Protein AF-A0A9P1CCZ6-F1 (afdb_monomer_lite)

Structure (mmCIF, N/CA/C/O backbone):
data_AF-A0A9P1CCZ6-F1
#
_entry.id   AF-A0A9P1CCZ6-F1
#
loop_
_atom_site.group_PDB
_atom_site.id
_atom_site.type_symbol
_atom_site.label_atom_id
_atom_site.label_alt_id
_atom_site.label_comp_id
_atom_site.label_asym_id
_atom_site.label_entity_id
_atom_site.label_seq_id
_atom_site.pdbx_PDB_ins_code
_atom_site.Cartn_x
_atom_site.Cartn_y
_atom_site.Cartn_z
_atom_site.occupancy
_atom_site.B_iso_or_equiv
_atom_site.auth_seq_id
_atom_site.auth_comp_id
_atom_site.auth_asym_id
_atom_site.auth_atom_id
_atom_site.pdbx_PDB_model_num
ATOM 1 N N . MET A 1 1 ? 3.023 20.365 -44.384 1.00 52.50 1 MET A N 1
ATOM 2 C CA . MET A 1 1 ? 3.596 19.537 -43.300 1.00 52.50 1 MET A CA 1
ATOM 3 C C . MET A 1 1 ? 2.950 19.965 -41.996 1.00 52.50 1 MET A C 1
ATOM 5 O O . MET A 1 1 ? 3.097 21.124 -41.637 1.00 52.50 1 MET A O 1
ATOM 9 N N . ALA A 1 2 ? 2.195 19.084 -41.339 1.00 52.25 2 ALA A N 1
ATOM 10 C CA . ALA A 1 2 ? 1.766 19.330 -39.962 1.00 52.25 2 ALA A CA 1
ATOM 11 C C . ALA A 1 2 ? 2.987 19.189 -39.031 1.00 52.25 2 ALA A C 1
ATOM 13 O O . ALA A 1 2 ? 3.847 18.349 -39.315 1.00 52.25 2 ALA A O 1
ATOM 14 N N . PRO A 1 3 ? 3.110 19.999 -37.966 1.00 55.66 3 PRO A N 1
ATOM 15 C CA . PRO A 1 3 ? 4.177 19.816 -36.993 1.00 55.66 3 PRO A CA 1
ATOM 16 C C . PRO A 1 3 ? 4.028 18.442 -36.332 1.00 55.66 3 PRO A C 1
ATOM 18 O O . PRO A 1 3 ? 2.926 18.044 -35.953 1.00 55.66 3 PRO A O 1
ATOM 21 N N . LEU A 1 4 ? 5.140 17.710 -36.223 1.00 47.41 4 LEU A N 1
ATOM 22 C CA . LEU A 1 4 ? 5.199 16.479 -35.438 1.00 47.41 4 LEU A CA 1
ATOM 23 C C . LEU A 1 4 ? 4.768 16.798 -33.997 1.00 47.41 4 LEU A C 1
ATOM 25 O O . LEU A 1 4 ? 5.153 17.857 -33.488 1.00 47.41 4 LEU A O 1
ATOM 29 N N . PRO A 1 5 ? 3.987 15.924 -33.335 1.00 49.91 5 PRO A N 1
ATOM 30 C CA . PRO A 1 5 ? 3.624 16.128 -31.942 1.00 49.91 5 PRO A CA 1
ATOM 31 C C . PRO A 1 5 ? 4.910 16.279 -31.129 1.00 49.91 5 PRO A C 1
ATOM 33 O O . PRO A 1 5 ? 5.767 15.394 -31.130 1.00 49.91 5 PRO A O 1
ATOM 36 N N . GLN A 1 6 ? 5.071 17.435 -30.483 1.00 50.12 6 GLN A N 1
ATOM 37 C CA . GLN A 1 6 ? 6.159 17.631 -29.538 1.00 50.12 6 GLN A CA 1
ATOM 38 C C . GLN A 1 6 ? 5.989 16.585 -28.441 1.00 50.12 6 GLN A C 1
ATOM 40 O O . GLN A 1 6 ? 4.964 16.559 -27.761 1.00 50.12 6 GLN A O 1
ATOM 45 N N . ILE A 1 7 ? 6.984 15.710 -28.291 1.00 54.66 7 ILE A N 1
ATOM 46 C CA . ILE A 1 7 ? 7.080 14.831 -27.131 1.00 54.66 7 ILE A CA 1
ATOM 47 C C . ILE A 1 7 ? 7.229 15.768 -25.936 1.00 54.66 7 ILE A C 1
ATOM 49 O O . ILE A 1 7 ? 8.302 16.326 -25.702 1.00 54.66 7 ILE A O 1
ATOM 53 N N . VAL A 1 8 ? 6.127 16.006 -25.226 1.00 53.91 8 VAL A N 1
ATOM 54 C CA . VAL A 1 8 ? 6.157 16.677 -23.932 1.00 53.91 8 VAL A CA 1
ATOM 55 C C . VAL A 1 8 ? 6.975 15.758 -23.039 1.00 53.91 8 VAL A C 1
ATOM 57 O O . VAL A 1 8 ? 6.508 14.693 -22.646 1.00 53.91 8 VAL A O 1
ATOM 60 N N . GLN A 1 9 ? 8.233 16.120 -22.787 1.00 51.59 9 GLN A N 1
ATOM 61 C CA . GLN A 1 9 ? 9.016 15.453 -21.759 1.00 51.59 9 GLN A CA 1
ATOM 62 C C . GLN A 1 9 ? 8.298 15.714 -20.439 1.00 51.59 9 GLN A C 1
ATOM 64 O O . GLN A 1 9 ? 8.360 16.822 -19.900 1.00 51.59 9 GLN A O 1
ATOM 69 N N . GLU A 1 10 ? 7.563 14.717 -19.950 1.00 59.38 10 GLU A N 1
ATOM 70 C CA . GLU A 1 10 ? 6.964 14.788 -18.627 1.00 59.38 10 GLU A CA 1
ATOM 71 C C . GLU A 1 10 ? 8.095 14.985 -17.624 1.00 59.38 10 GLU A C 1
ATOM 73 O O . GLU A 1 10 ? 8.978 14.137 -17.463 1.00 59.38 10 GLU A O 1
ATOM 78 N N . LYS A 1 11 ? 8.115 16.161 -16.994 1.00 65.44 11 LYS A N 1
ATOM 79 C CA . LYS A 1 11 ? 9.125 16.476 -15.994 1.00 65.44 11 LYS A CA 1
ATOM 80 C C . LYS A 1 11 ? 8.984 15.453 -14.859 1.00 65.44 11 LYS A C 1
ATOM 82 O O . LYS A 1 11 ? 7.902 15.374 -14.275 1.00 65.44 11 LYS A O 1
ATOM 87 N N . PRO A 1 12 ? 10.044 14.699 -14.520 1.00 72.81 12 PRO A N 1
ATOM 88 C CA . PRO A 1 12 ? 9.975 13.718 -13.446 1.00 72.81 12 PRO A CA 1
ATOM 89 C C . PRO A 1 12 ? 9.636 14.426 -12.130 1.00 72.81 12 PRO A C 1
ATOM 91 O O . PRO A 1 12 ? 10.200 15.488 -11.836 1.00 72.81 12 PRO A O 1
ATOM 94 N N . PHE A 1 13 ? 8.726 13.855 -11.341 1.00 78.38 13 PHE A N 1
ATOM 95 C CA . PHE A 1 13 ? 8.325 14.422 -10.049 1.00 78.38 13 PHE A CA 1
ATOM 96 C C . PHE A 1 13 ? 9.175 13.838 -8.902 1.00 78.38 13 PHE A C 1
ATOM 98 O O . PHE A 1 13 ? 9.729 12.742 -9.010 1.00 78.38 13 PHE A O 1
ATOM 105 N N . SER A 1 14 ? 9.299 14.561 -7.786 1.00 81.12 14 SER A N 1
ATOM 106 C CA . SER A 1 14 ? 9.895 14.017 -6.551 1.00 81.12 14 SER A CA 1
ATOM 107 C C . SER A 1 14 ? 8.820 13.322 -5.721 1.00 81.12 14 SER A C 1
ATOM 109 O O . SER A 1 14 ? 7.717 13.851 -5.569 1.00 81.12 14 SER A O 1
ATOM 111 N N . LYS A 1 15 ? 9.149 12.177 -5.106 1.00 81.56 15 LYS A N 1
ATOM 112 C CA . LYS A 1 15 ? 8.247 11.434 -4.204 1.00 81.56 15 LYS A CA 1
ATOM 113 C C . LYS A 1 15 ? 7.620 12.330 -3.131 1.00 81.56 15 LYS A C 1
ATOM 115 O O . LYS A 1 15 ? 6.462 12.128 -2.782 1.00 81.56 15 LYS A O 1
ATOM 120 N N . SER A 1 16 ? 8.345 13.349 -2.667 1.00 83.94 16 SER A N 1
ATOM 121 C CA . SER A 1 16 ? 7.863 14.355 -1.706 1.00 83.94 16 SER A CA 1
ATOM 122 C C . SER A 1 16 ? 6.611 15.123 -2.160 1.00 83.94 16 SER A C 1
ATOM 124 O O . SER A 1 16 ? 5.855 15.632 -1.334 1.00 83.94 16 SER A O 1
ATOM 126 N N . GLN A 1 17 ? 6.361 15.195 -3.470 1.00 88.12 17 GLN A N 1
ATOM 127 C CA . GLN A 1 17 ? 5.176 15.834 -4.041 1.00 88.12 17 GLN A CA 1
ATOM 128 C C . GLN A 1 17 ? 3.933 14.936 -3.959 1.00 88.12 17 GLN A C 1
ATOM 130 O O . GLN A 1 17 ? 2.814 15.441 -4.069 1.00 88.12 17 GLN A O 1
ATOM 135 N N . VAL A 1 18 ? 4.107 13.628 -3.741 1.00 91.69 18 VAL A N 1
ATOM 136 C CA . VAL A 1 18 ? 3.010 12.702 -3.445 1.00 91.69 18 VAL A CA 1
ATOM 137 C C . VAL A 1 18 ? 2.660 12.838 -1.971 1.00 91.69 18 VAL A C 1
ATOM 139 O O . VAL A 1 18 ? 3.415 12.449 -1.080 1.00 91.69 18 VAL A O 1
ATOM 142 N N . ARG A 1 19 ? 1.487 13.404 -1.703 1.00 93.94 19 ARG A N 1
ATOM 143 C CA . ARG A 1 19 ? 0.973 13.569 -0.348 1.00 93.94 19 ARG A CA 1
ATOM 144 C C . ARG A 1 19 ? 0.326 12.274 0.108 1.00 93.94 19 ARG A C 1
ATOM 146 O O . ARG A 1 19 ? -0.655 11.821 -0.483 1.00 93.94 19 ARG A O 1
ATOM 153 N N . VAL A 1 20 ? 0.859 11.737 1.198 1.00 94.81 20 VAL A N 1
ATOM 154 C CA . VAL A 1 20 ? 0.317 10.578 1.899 1.00 94.81 20 VAL A CA 1
ATOM 155 C C . VAL A 1 20 ? -0.497 11.057 3.093 1.00 94.81 20 VAL A C 1
ATOM 157 O O . VAL A 1 20 ? -0.016 11.829 3.920 1.00 94.81 20 VAL A O 1
ATOM 160 N N . GLY A 1 21 ? -1.747 10.619 3.169 1.00 95.50 21 GLY A N 1
ATOM 161 C CA . GLY A 1 21 ? -2.652 10.894 4.275 1.00 95.50 21 GLY A CA 1
ATOM 162 C C . GLY A 1 21 ? -3.109 9.623 4.981 1.00 95.50 21 GLY A C 1
ATOM 163 O O . GLY A 1 21 ? -2.882 8.505 4.515 1.00 95.50 21 GLY A O 1
ATOM 164 N N . LYS A 1 22 ? -3.823 9.819 6.095 1.00 96.31 22 LYS A N 1
ATOM 165 C CA . LYS A 1 22 ? -4.379 8.741 6.923 1.00 96.31 22 LYS A CA 1
ATOM 166 C C . LYS A 1 22 ? -5.243 7.766 6.117 1.00 96.31 22 LYS A C 1
ATOM 168 O O . LYS A 1 22 ? -5.134 6.561 6.296 1.00 96.31 2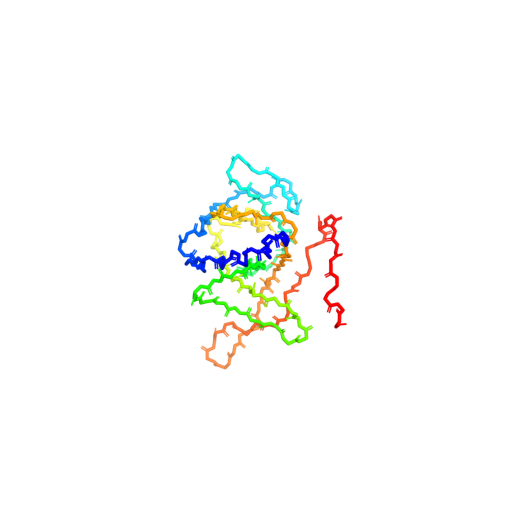2 LYS A O 1
ATOM 173 N N . GLY A 1 23 ? -6.099 8.285 5.239 1.00 97.00 23 GLY A N 1
ATOM 174 C CA . GLY A 1 23 ? -7.143 7.495 4.591 1.00 97.00 23 GLY A CA 1
ATOM 175 C C . GLY A 1 23 ? -8.259 7.072 5.546 1.00 97.00 23 GLY A C 1
ATOM 176 O O . GLY A 1 23 ? -8.358 7.551 6.681 1.00 97.00 23 GLY A O 1
ATOM 177 N N . LYS A 1 24 ? -9.130 6.199 5.049 1.00 97.94 24 LYS A N 1
ATOM 178 C CA . LYS A 1 24 ? -10.286 5.631 5.739 1.00 97.94 24 LYS A CA 1
ATOM 179 C C . LYS A 1 24 ? -10.303 4.112 5.542 1.00 97.94 24 LYS A C 1
ATOM 181 O O . LYS A 1 24 ? -10.035 3.666 4.426 1.00 97.94 24 LYS A O 1
ATOM 186 N N . PRO A 1 25 ? -10.675 3.336 6.576 1.00 98.25 25 PRO A N 1
ATOM 187 C CA . PRO A 1 25 ? -10.728 1.873 6.503 1.00 98.25 25 PRO A CA 1
ATOM 188 C C . PRO A 1 25 ? -11.865 1.343 5.625 1.00 98.25 25 PRO A C 1
ATOM 190 O O . PRO A 1 25 ? -11.899 0.168 5.299 1.00 98.25 25 PRO A O 1
ATOM 193 N N . LEU A 1 26 ? -12.847 2.179 5.291 1.00 97.62 26 LEU A N 1
ATOM 194 C CA . LEU A 1 26 ? -13.977 1.779 4.469 1.00 97.62 26 LEU A CA 1
ATOM 195 C C . LEU A 1 26 ? -14.303 2.873 3.449 1.00 97.62 26 LEU A C 1
ATOM 197 O O . LEU A 1 26 ? -14.140 4.063 3.754 1.00 97.62 26 LEU A O 1
ATOM 201 N N . PRO A 1 27 ? -14.832 2.485 2.278 1.00 97.81 27 PRO A N 1
ATOM 202 C CA . PRO A 1 27 ? -14.990 1.099 1.805 1.00 97.81 27 PRO A CA 1
ATOM 203 C C . PRO A 1 27 ? -13.646 0.454 1.403 1.00 97.81 27 PRO A C 1
ATOM 205 O O . PRO A 1 27 ? -12.660 1.161 1.196 1.00 97.81 27 PRO A O 1
ATOM 208 N N . TYR A 1 28 ? -13.618 -0.879 1.294 1.00 98.25 28 TYR A N 1
ATOM 209 C CA . TYR A 1 28 ? -12.448 -1.619 0.807 1.00 98.25 28 TYR A CA 1
ATOM 210 C C . TYR A 1 28 ? -12.152 -1.338 -0.671 1.00 98.25 28 TYR A C 1
ATOM 212 O O . TYR A 1 28 ? -13.037 -0.950 -1.442 1.00 98.25 28 TYR A O 1
ATOM 220 N N . GLY A 1 29 ? -10.901 -1.564 -1.060 1.00 98.00 29 GLY A N 1
ATOM 221 C CA . GLY A 1 29 ? -10.391 -1.303 -2.397 1.00 98.00 29 GLY A CA 1
ATOM 222 C C . GLY A 1 29 ? -9.968 0.150 -2.596 1.00 98.00 29 GLY A C 1
ATOM 223 O O . GLY A 1 29 ? -9.614 0.863 -1.653 1.00 98.00 29 GLY A O 1
ATOM 224 N N . CYS A 1 30 ? -10.029 0.599 -3.848 1.00 98.00 30 CYS A N 1
ATOM 225 C CA . CYS A 1 30 ? -9.760 1.977 -4.243 1.00 98.00 30 CYS A CA 1
ATOM 226 C C . CYS A 1 30 ? -11.060 2.781 -4.389 1.00 98.00 30 CYS A C 1
ATOM 228 O O . CYS A 1 30 ? -12.002 2.362 -5.072 1.00 98.00 30 CYS A O 1
ATOM 230 N N . THR A 1 31 ? -11.108 3.964 -3.774 1.00 97.50 31 THR A N 1
ATOM 231 C CA . THR A 1 31 ? -12.239 4.893 -3.877 1.00 97.50 31 THR A CA 1
ATOM 232 C C . THR A 1 31 ? -11.822 6.347 -3.995 1.00 97.50 31 THR A C 1
ATOM 234 O O . THR A 1 31 ? -10.754 6.762 -3.552 1.00 97.50 31 THR A O 1
ATOM 237 N N . GLN A 1 32 ? -12.708 7.148 -4.587 1.00 96.44 32 GLN A N 1
ATOM 238 C CA . GLN A 1 32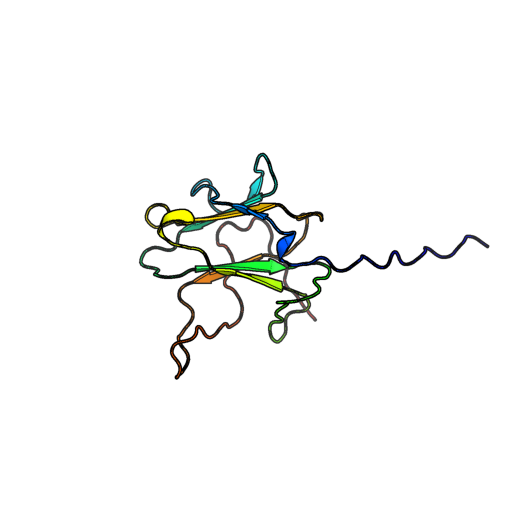 ? -12.523 8.587 -4.693 1.00 96.44 32 GLN A CA 1
ATOM 239 C C . GLN A 1 32 ? -12.562 9.243 -3.306 1.00 96.44 32 GLN A C 1
ATOM 241 O O . GLN A 1 32 ? -13.501 9.036 -2.535 1.00 96.44 32 GLN A O 1
ATOM 246 N N . ALA A 1 33 ? -11.572 10.086 -3.009 1.00 94.00 33 ALA A N 1
ATOM 247 C CA . ALA A 1 33 ? -11.563 10.961 -1.841 1.00 94.00 33 ALA A CA 1
ATOM 248 C C . ALA A 1 33 ? -11.727 12.432 -2.263 1.00 94.00 33 ALA A C 1
ATOM 250 O O . ALA A 1 33 ? -11.590 12.779 -3.436 1.00 94.00 33 ALA A O 1
ATOM 251 N N . ILE A 1 34 ? -11.973 13.323 -1.289 1.00 89.56 34 ILE A N 1
ATOM 252 C CA . ILE A 1 34 ? -12.065 14.781 -1.530 1.00 89.56 34 ILE A CA 1
ATOM 253 C C . ILE A 1 34 ? -10.769 15.310 -2.168 1.00 89.56 34 ILE A C 1
ATOM 255 O O . ILE A 1 34 ? -10.800 16.223 -2.986 1.00 89.56 34 ILE A O 1
ATOM 259 N N . LYS A 1 35 ? -9.617 14.741 -1.787 1.00 89.81 35 LYS A N 1
ATOM 260 C CA . LYS A 1 35 ? -8.302 15.084 -2.339 1.00 89.81 35 LYS A CA 1
ATOM 261 C C . LYS A 1 35 ? -7.549 13.802 -2.689 1.00 89.81 35 LYS A C 1
ATOM 263 O O . LYS A 1 35 ? -6.935 13.207 -1.808 1.00 89.81 35 LYS A O 1
ATOM 268 N N . GLY A 1 36 ? -7.606 13.385 -3.951 1.00 95.12 36 GLY A N 1
ATOM 269 C CA . GLY A 1 36 ? -6.951 12.164 -4.431 1.00 95.12 36 GLY A CA 1
ATOM 270 C C . GLY A 1 36 ? -7.786 10.900 -4.212 1.00 95.12 36 GLY A C 1
ATOM 271 O O . GLY A 1 36 ? -9.014 10.951 -4.281 1.00 95.12 36 GLY A O 1
ATOM 272 N N . LEU A 1 37 ? -7.125 9.774 -3.954 1.00 97.69 37 LEU A N 1
ATOM 273 C CA . LEU A 1 37 ? -7.744 8.453 -3.820 1.00 97.69 37 LEU A CA 1
ATOM 274 C C . LEU A 1 37 ? -7.503 7.864 -2.430 1.00 97.69 37 LEU A C 1
ATOM 276 O O . LEU A 1 37 ? -6.456 8.085 -1.822 1.00 97.69 37 LEU A O 1
ATOM 280 N N . ASN A 1 38 ? -8.483 7.118 -1.934 1.00 98.38 38 ASN A N 1
ATOM 281 C CA . ASN A 1 38 ? -8.383 6.304 -0.733 1.00 98.38 38 ASN A CA 1
ATOM 282 C C . ASN A 1 38 ? -8.207 4.838 -1.122 1.00 98.38 38 ASN A C 1
ATOM 284 O O . ASN A 1 38 ? -8.966 4.331 -1.945 1.00 98.38 38 ASN A O 1
ATOM 288 N N . PHE A 1 39 ? -7.268 4.163 -0.474 1.00 98.62 39 PHE A N 1
ATOM 289 C CA . PHE A 1 39 ? -7.016 2.738 -0.635 1.00 98.62 39 PHE A CA 1
ATOM 290 C C . PHE A 1 39 ? -7.190 2.050 0.707 1.00 98.62 39 PHE A C 1
ATOM 292 O O . PHE A 1 39 ? -6.730 2.572 1.727 1.00 98.62 39 PHE A O 1
ATOM 299 N N . SER A 1 40 ? -7.834 0.887 0.713 1.00 98.62 40 SER A N 1
ATOM 300 C CA . SER A 1 40 ? -7.998 0.106 1.928 1.00 98.62 40 SER A CA 1
ATOM 301 C C . SER A 1 40 ? -8.048 -1.393 1.665 1.00 98.62 40 SER A C 1
ATOM 303 O O . SER A 1 40 ? -8.750 -1.841 0.761 1.00 98.62 40 SER A O 1
ATOM 305 N N . ILE A 1 41 ? -7.337 -2.160 2.492 1.00 98.56 41 ILE A N 1
ATOM 306 C CA . ILE A 1 41 ? -7.270 -3.619 2.416 1.00 98.56 41 ILE A CA 1
ATOM 307 C C . ILE A 1 41 ? -7.480 -4.237 3.800 1.00 98.56 41 ILE A C 1
ATOM 309 O O . ILE A 1 41 ? -6.909 -3.791 4.801 1.00 98.56 41 ILE A O 1
ATOM 313 N N . LEU A 1 42 ? -8.318 -5.271 3.852 1.00 98.38 42 LEU A N 1
ATOM 314 C CA . LEU A 1 42 ? -8.472 -6.114 5.030 1.00 98.38 42 LEU A CA 1
ATOM 315 C C . LEU A 1 42 ? -7.302 -7.105 5.076 1.00 98.38 42 LEU A C 1
ATOM 317 O O . LEU A 1 42 ? -7.152 -7.916 4.168 1.00 98.38 42 LEU A O 1
ATOM 321 N N . ALA A 1 43 ? -6.500 -7.050 6.136 1.00 97.31 43 ALA A N 1
ATOM 322 C CA . ALA A 1 43 ? -5.403 -7.983 6.381 1.00 97.31 43 ALA A CA 1
ATOM 323 C C . ALA A 1 43 ? -5.346 -8.296 7.887 1.00 97.31 43 ALA A C 1
ATOM 325 O O . ALA A 1 43 ? -4.592 -7.654 8.630 1.00 97.31 43 ALA A O 1
ATOM 326 N N . PRO A 1 44 ? -6.198 -9.222 8.368 1.00 96.44 44 PRO A N 1
ATOM 327 C CA . PRO A 1 44 ? -6.198 -9.652 9.761 1.00 96.44 44 PRO A CA 1
ATOM 328 C C . PRO A 1 44 ? -4.826 -10.189 10.154 1.00 96.44 44 PRO A C 1
ATOM 330 O O . PRO A 1 44 ? -4.106 -10.707 9.307 1.00 96.44 44 PRO A O 1
ATOM 333 N N . ASP A 1 45 ? -4.464 -10.008 11.421 1.00 94.38 45 ASP A N 1
ATOM 334 C CA . ASP A 1 45 ? -3.225 -10.512 12.033 1.00 94.38 45 ASP A CA 1
ATOM 335 C C . ASP A 1 45 ? -1.908 -9.988 11.444 1.00 94.38 45 ASP A C 1
ATOM 337 O O . ASP A 1 45 ? -0.855 -10.190 12.044 1.00 94.38 45 ASP A O 1
ATOM 341 N N . SER A 1 46 ? -1.963 -9.226 10.347 1.00 96.31 46 SER A N 1
ATOM 342 C CA . SER A 1 46 ? -0.765 -8.625 9.775 1.00 96.31 46 SER A CA 1
ATOM 343 C C . SER A 1 46 ? -0.121 -7.627 10.729 1.00 96.31 46 SER A C 1
ATOM 345 O O . SER A 1 46 ? -0.817 -7.016 11.544 1.00 96.31 46 SER A O 1
ATOM 347 N N . LEU A 1 47 ? 1.186 -7.408 10.642 1.00 94.88 47 LEU A N 1
ATOM 348 C CA . LEU A 1 47 ? 1.928 -6.499 11.525 1.00 94.88 47 LEU A CA 1
ATOM 349 C C . LEU A 1 47 ? 2.421 -5.255 10.789 1.00 94.88 47 LEU A C 1
ATOM 351 O O . LEU A 1 47 ? 2.429 -4.163 11.366 1.00 94.88 47 LEU A O 1
ATOM 355 N N . ALA A 1 48 ? 2.748 -5.387 9.509 1.00 95.94 48 ALA A N 1
ATOM 356 C CA . ALA A 1 48 ? 3.271 -4.315 8.686 1.00 95.94 48 ALA A CA 1
ATOM 357 C C . ALA A 1 48 ? 2.674 -4.333 7.273 1.00 95.94 48 ALA A C 1
ATOM 359 O O . ALA A 1 48 ? 2.355 -5.378 6.708 1.00 95.94 48 ALA A O 1
ATOM 360 N N . ALA A 1 49 ? 2.531 -3.142 6.694 1.00 97.50 49 ALA A N 1
ATOM 361 C CA . ALA A 1 49 ? 2.024 -2.979 5.342 1.00 97.50 49 ALA A CA 1
ATOM 362 C C . ALA A 1 49 ? 2.750 -1.855 4.601 1.00 97.50 49 ALA A C 1
ATOM 364 O O . ALA A 1 49 ? 3.072 -0.807 5.169 1.00 97.50 49 ALA A O 1
ATOM 365 N N . TRP A 1 50 ? 2.941 -2.054 3.301 1.00 97.75 50 TRP A N 1
ATOM 366 C CA . TRP A 1 50 ? 3.369 -1.025 2.368 1.00 97.75 50 TRP A CA 1
ATOM 367 C C . TRP A 1 50 ? 2.367 -0.933 1.232 1.00 97.75 50 TRP A C 1
ATOM 369 O O . TRP A 1 50 ? 1.926 -1.938 0.678 1.00 97.75 50 TRP A O 1
ATOM 379 N N . PHE A 1 51 ? 2.053 0.297 0.854 1.00 97.81 51 PHE A N 1
ATOM 380 C CA . PHE A 1 51 ? 1.287 0.583 -0.343 1.00 97.81 51 PHE A CA 1
ATOM 381 C C . PHE A 1 51 ? 2.232 0.815 -1.517 1.00 97.81 51 PHE A C 1
ATOM 383 O O . PHE A 1 51 ? 3.221 1.548 -1.392 1.00 97.81 51 PHE A O 1
ATOM 390 N N . VAL A 1 52 ? 1.923 0.202 -2.654 1.00 96.50 52 VAL A N 1
ATOM 391 C CA . VAL A 1 52 ? 2.708 0.292 -3.883 1.00 96.50 52 VAL A CA 1
ATOM 392 C C . VAL A 1 52 ? 1.843 0.900 -4.971 1.00 96.50 52 VAL A C 1
ATOM 394 O O . VAL A 1 52 ? 0.720 0.455 -5.180 1.00 96.50 52 VAL A O 1
ATOM 397 N N . ILE A 1 53 ? 2.363 1.889 -5.689 1.00 95.31 53 ILE A N 1
ATOM 398 C CA . ILE A 1 53 ? 1.664 2.498 -6.823 1.00 95.31 53 ILE A CA 1
ATOM 399 C C . ILE A 1 53 ? 2.632 2.749 -7.968 1.00 95.31 53 ILE A C 1
ATOM 401 O O . ILE A 1 53 ? 3.765 3.184 -7.754 1.00 95.31 53 ILE A O 1
ATOM 405 N N . GLU A 1 54 ? 2.186 2.439 -9.176 1.00 93.00 54 GLU A N 1
ATOM 406 C CA . GLU A 1 54 ? 2.857 2.818 -10.406 1.00 93.00 54 GLU A CA 1
ATOM 407 C C . GLU A 1 54 ? 2.853 4.334 -10.552 1.00 93.00 54 GLU A C 1
ATOM 409 O O . GLU A 1 54 ? 1.902 5.015 -10.175 1.00 93.00 54 GLU A O 1
ATOM 414 N N . VAL A 1 55 ? 3.921 4.871 -11.117 1.00 90.62 55 VAL A N 1
ATOM 415 C CA . VAL A 1 55 ? 4.073 6.291 -11.374 1.00 90.62 55 VAL A CA 1
ATOM 416 C C . VAL A 1 55 ? 4.659 6.504 -12.768 1.00 90.62 55 VAL A C 1
ATOM 418 O O . VAL A 1 55 ? 5.486 5.705 -13.204 1.00 90.62 55 VAL A O 1
ATOM 421 N N . PRO A 1 56 ? 4.270 7.575 -13.480 1.00 85.44 56 PRO A N 1
ATOM 422 C CA . PRO A 1 56 ? 4.744 7.806 -14.844 1.00 85.44 56 PRO A CA 1
ATOM 423 C C . PRO A 1 56 ? 6.264 8.025 -14.889 1.00 85.44 56 PRO A C 1
ATOM 425 O O . PRO A 1 56 ? 6.975 7.390 -15.666 1.00 85.44 56 PRO A O 1
ATOM 428 N N . SER A 1 57 ? 6.787 8.883 -14.008 1.00 81.00 57 SER A N 1
ATOM 429 C CA . SER A 1 57 ? 8.216 9.191 -13.929 1.00 81.00 57 SER A CA 1
ATOM 430 C C . SER A 1 57 ? 8.560 9.854 -12.596 1.00 81.00 57 SER A C 1
ATOM 432 O O . SER A 1 57 ? 8.043 10.931 -12.301 1.00 81.00 57 SER A O 1
ATOM 434 N N . ALA A 1 58 ? 9.432 9.242 -11.788 1.00 78.75 58 ALA A N 1
ATOM 435 C CA . ALA A 1 58 ? 9.906 9.823 -10.531 1.00 78.75 58 ALA A CA 1
ATOM 436 C C . ALA A 1 58 ? 11.438 9.895 -10.485 1.00 78.75 58 ALA A C 1
ATOM 438 O O . ALA A 1 58 ? 12.126 9.037 -11.031 1.00 78.75 58 ALA A O 1
ATOM 439 N N . GLN A 1 59 ? 11.966 10.935 -9.834 1.00 75.12 59 GLN A N 1
ATOM 440 C CA . GLN A 1 59 ? 13.410 11.217 -9.790 1.00 75.12 59 GLN A CA 1
ATOM 441 C C . GLN A 1 59 ? 14.195 10.255 -8.888 1.00 75.12 59 GLN A C 1
ATOM 443 O O . GLN A 1 59 ? 15.389 10.057 -9.080 1.00 75.12 59 GLN A O 1
ATOM 448 N N . GLU A 1 60 ? 13.536 9.688 -7.880 1.00 81.06 60 GLU A N 1
ATOM 449 C CA . GLU A 1 60 ? 14.167 8.959 -6.782 1.00 81.06 60 GLU A CA 1
ATOM 450 C C . GLU A 1 60 ? 13.205 7.923 -6.193 1.00 81.06 60 GLU A C 1
ATOM 452 O O . GLU A 1 60 ? 11.984 8.044 -6.333 1.00 81.06 60 GLU A O 1
ATOM 457 N N . ASN A 1 61 ? 13.752 6.936 -5.475 1.00 83.38 61 ASN A N 1
ATOM 458 C CA . ASN A 1 61 ? 12.987 5.909 -4.755 1.00 83.38 61 ASN A CA 1
ATOM 459 C C . ASN A 1 61 ? 12.024 5.094 -5.640 1.00 83.38 61 ASN A C 1
ATOM 461 O O . ASN A 1 61 ? 11.045 4.533 -5.138 1.00 83.38 61 ASN A O 1
ATOM 465 N N . VAL A 1 62 ? 12.308 5.044 -6.944 1.00 88.69 62 VAL A N 1
ATOM 466 C CA . VAL A 1 62 ? 11.616 4.190 -7.906 1.00 88.69 62 VAL A CA 1
ATOM 467 C C . VAL A 1 62 ? 12.081 2.761 -7.714 1.00 88.69 62 VAL A C 1
ATOM 469 O O . VAL A 1 62 ? 13.278 2.491 -7.629 1.00 88.69 62 VAL A O 1
ATOM 472 N N . VAL A 1 63 ? 11.125 1.846 -7.676 1.00 90.06 63 VAL A N 1
ATOM 473 C CA . VAL A 1 63 ? 11.386 0.413 -7.649 1.00 90.06 63 VAL A CA 1
ATOM 474 C C . VAL A 1 63 ? 10.801 -0.239 -8.885 1.00 90.06 63 VAL A C 1
ATOM 476 O O . VAL A 1 63 ? 9.798 0.222 -9.434 1.00 90.06 63 VAL A O 1
ATOM 479 N N . THR A 1 64 ? 11.452 -1.308 -9.319 1.00 89.75 64 THR A N 1
ATOM 480 C CA . THR A 1 64 ? 11.010 -2.157 -10.423 1.00 89.75 64 THR A CA 1
ATOM 481 C C . THR A 1 64 ? 10.862 -3.575 -9.896 1.00 89.75 64 THR A C 1
ATOM 483 O O . THR A 1 64 ? 11.523 -3.952 -8.928 1.00 89.75 64 THR A O 1
ATOM 486 N N . TYR A 1 65 ? 9.975 -4.349 -10.513 1.00 86.81 65 TYR A N 1
ATOM 487 C CA . TYR A 1 65 ? 9.780 -5.750 -10.163 1.00 86.81 65 TYR A CA 1
ATOM 488 C C . TYR A 1 65 ? 10.155 -6.620 -11.366 1.00 86.81 65 TYR A C 1
ATOM 490 O O . TYR A 1 65 ? 9.779 -6.275 -12.492 1.00 86.81 65 TYR A O 1
ATOM 498 N N . PRO A 1 66 ? 10.883 -7.736 -11.171 1.00 85.94 66 PRO A N 1
ATOM 499 C CA . PRO A 1 66 ? 11.234 -8.636 -12.263 1.00 85.94 66 PRO A CA 1
ATOM 500 C C . PRO A 1 66 ? 9.997 -9.057 -13.063 1.00 85.94 66 PRO A C 1
ATOM 502 O O . PRO A 1 66 ? 8.987 -9.460 -12.489 1.00 85.94 66 PRO A O 1
ATOM 505 N N . GLY A 1 67 ? 10.071 -8.936 -14.390 1.00 83.75 67 GLY A N 1
ATOM 506 C CA . GLY A 1 67 ? 8.970 -9.282 -15.296 1.00 83.75 67 GLY A CA 1
ATOM 507 C C . GLY A 1 67 ? 7.815 -8.273 -15.348 1.00 83.75 67 GLY A C 1
ATOM 508 O O . GLY A 1 67 ? 6.887 -8.473 -16.125 1.00 83.75 67 GLY A O 1
ATOM 509 N N . VAL A 1 68 ? 7.863 -7.174 -14.587 1.00 83.69 68 VAL A N 1
ATOM 510 C CA . VAL A 1 68 ? 6.816 -6.144 -14.573 1.00 83.69 68 VAL A CA 1
ATOM 511 C C . VAL A 1 68 ? 7.371 -4.841 -15.146 1.00 83.69 68 VAL A C 1
ATOM 513 O O . VAL A 1 68 ? 8.211 -4.182 -14.537 1.00 83.69 68 VAL A O 1
ATOM 516 N N . LYS A 1 69 ? 6.874 -4.427 -16.318 1.00 85.94 69 LYS A N 1
ATOM 517 C CA . LYS A 1 69 ? 7.146 -3.084 -16.862 1.00 85.94 69 LYS A CA 1
ATOM 518 C C . LYS A 1 69 ? 6.507 -2.037 -15.950 1.00 85.94 69 LYS A C 1
ATOM 520 O O . LYS A 1 69 ? 5.369 -2.250 -15.545 1.00 85.94 69 LYS A O 1
ATOM 525 N N . GLY A 1 70 ? 7.183 -0.922 -15.672 1.00 86.38 70 GLY A N 1
ATOM 526 C CA . GLY A 1 70 ? 6.643 0.211 -14.905 1.00 86.38 70 GLY A CA 1
ATOM 527 C C . GLY A 1 70 ? 7.589 0.709 -13.811 1.00 86.38 70 GLY A C 1
ATOM 528 O O . GLY A 1 70 ? 8.480 -0.014 -13.369 1.00 86.38 70 GLY A O 1
ATOM 529 N N . ASN A 1 71 ? 7.375 1.949 -13.376 1.00 90.12 71 ASN A N 1
ATOM 530 C CA . ASN A 1 71 ? 8.088 2.567 -12.262 1.00 90.12 71 ASN A CA 1
ATOM 531 C C . ASN A 1 71 ? 7.156 2.601 -11.058 1.00 90.12 71 ASN A C 1
ATOM 533 O O . ASN A 1 71 ? 6.032 3.077 -11.189 1.00 90.12 71 ASN A O 1
ATOM 537 N N . PHE A 1 72 ? 7.595 2.141 -9.891 1.00 92.75 72 PHE A N 1
ATOM 538 C CA . PHE A 1 72 ? 6.732 2.080 -8.713 1.00 92.75 72 PHE A CA 1
ATOM 539 C C . PHE A 1 72 ? 7.306 2.876 -7.548 1.00 92.75 72 PHE A C 1
ATOM 541 O O . PHE A 1 72 ? 8.515 2.906 -7.330 1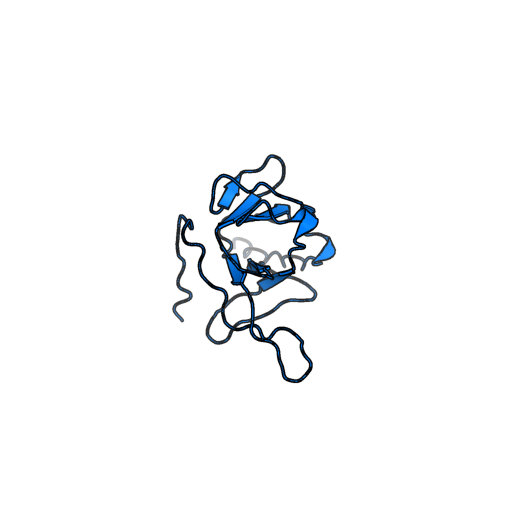.00 92.75 72 PHE A O 1
ATOM 548 N N . LEU A 1 73 ? 6.425 3.478 -6.756 1.00 94.12 73 LEU A N 1
ATOM 549 C CA . LEU A 1 73 ? 6.753 4.001 -5.435 1.00 94.12 73 LEU A CA 1
ATOM 550 C C . LEU A 1 73 ? 6.167 3.094 -4.361 1.00 94.12 73 LEU A C 1
ATOM 552 O O . LEU A 1 73 ? 5.068 2.565 -4.509 1.00 94.12 73 LEU A O 1
ATOM 556 N N . ARG A 1 74 ? 6.900 2.967 -3.252 1.00 94.62 74 ARG A N 1
ATOM 557 C CA . ARG A 1 74 ? 6.462 2.255 -2.046 1.00 94.62 74 ARG A CA 1
ATOM 558 C C . ARG A 1 74 ? 6.319 3.217 -0.876 1.00 94.62 74 ARG A C 1
ATOM 560 O O . ARG A 1 74 ? 7.196 4.059 -0.649 1.00 94.62 74 ARG A O 1
ATOM 567 N N . PHE A 1 75 ? 5.251 3.065 -0.109 1.00 95.38 75 PHE A N 1
ATOM 568 C CA . PHE A 1 75 ? 4.966 3.853 1.085 1.00 95.38 75 PHE A CA 1
ATOM 569 C C . PHE A 1 75 ? 4.709 2.909 2.250 1.00 95.38 75 PHE A C 1
ATOM 571 O O . PHE A 1 75 ? 3.757 2.139 2.203 1.00 95.38 75 PHE A O 1
ATOM 578 N N . GLN A 1 76 ? 5.553 2.961 3.279 1.00 95.94 76 GLN A N 1
ATOM 579 C CA . GLN A 1 76 ? 5.316 2.216 4.512 1.00 95.94 76 GLN A CA 1
ATOM 580 C C . GLN A 1 76 ? 4.143 2.840 5.268 1.00 95.94 76 GLN A C 1
ATOM 582 O O . GLN A 1 76 ? 4.099 4.060 5.446 1.00 95.94 76 GLN A O 1
ATOM 587 N N . LEU A 1 77 ? 3.199 2.014 5.708 1.00 97.19 77 LEU A N 1
ATOM 588 C CA . LEU A 1 77 ? 2.078 2.441 6.535 1.00 97.19 77 LEU A CA 1
ATOM 589 C C . LEU A 1 77 ? 2.462 2.344 8.012 1.00 97.19 77 LEU A C 1
ATOM 591 O O . LEU A 1 77 ? 3.166 1.429 8.435 1.00 97.19 77 LEU A O 1
ATOM 595 N N . GLN A 1 78 ? 1.965 3.280 8.817 1.00 95.12 78 GLN A N 1
ATOM 596 C CA . GLN A 1 78 ? 2.202 3.297 10.260 1.00 95.12 78 GLN A CA 1
ATOM 597 C C . GLN A 1 78 ? 0.937 2.872 11.003 1.00 95.12 78 GLN A C 1
ATOM 599 O O . GLN A 1 78 ? -0.093 3.523 10.861 1.00 95.12 78 GLN A O 1
ATOM 604 N N . SER A 1 79 ? 1.001 1.813 11.816 1.00 89.12 79 SER A N 1
ATOM 605 C CA . SER A 1 79 ? -0.177 1.208 12.470 1.00 89.12 79 SER A CA 1
ATOM 606 C C . SER A 1 79 ? -1.054 2.194 13.275 1.00 89.12 79 SER A C 1
ATOM 608 O O . SER A 1 79 ? -2.269 2.165 13.105 1.00 89.12 79 SER A O 1
ATOM 610 N N . PRO A 1 80 ? -0.519 3.164 14.048 1.00 92.44 80 PRO A N 1
ATOM 611 C CA . PRO A 1 80 ? -1.381 4.125 14.751 1.00 92.44 80 PRO A CA 1
ATOM 612 C C . PRO A 1 80 ? -2.134 5.101 13.828 1.00 92.44 80 PRO A C 1
ATOM 614 O O . PRO A 1 80 ? -3.091 5.751 14.251 1.00 92.44 80 PRO A O 1
ATOM 617 N N . ILE A 1 81 ? -1.690 5.250 12.578 1.00 96.62 81 ILE A N 1
ATOM 618 C CA . ILE A 1 81 ? -2.203 6.246 11.630 1.00 96.62 81 ILE A CA 1
ATOM 619 C C . ILE A 1 81 ? -3.016 5.552 10.537 1.00 96.62 81 ILE A C 1
ATOM 621 O O . ILE A 1 81 ? -4.191 5.847 10.338 1.00 96.62 81 ILE A O 1
ATOM 625 N N . ASN A 1 82 ? -2.398 4.614 9.837 1.00 98.19 82 ASN A N 1
ATOM 626 C CA . ASN A 1 8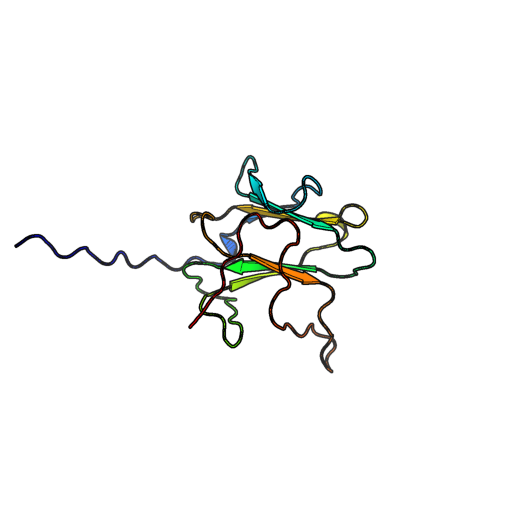2 ? -2.882 3.982 8.618 1.00 98.19 82 ASN A CA 1
ATOM 627 C C . ASN A 1 82 ? -3.555 2.626 8.858 1.00 98.19 82 ASN A C 1
ATOM 629 O O . ASN A 1 82 ? -3.666 1.827 7.928 1.00 98.19 82 ASN A O 1
ATOM 633 N N . ARG A 1 83 ? -3.992 2.347 10.088 1.00 98.12 83 ARG A N 1
ATOM 634 C CA . ARG A 1 83 ? -4.716 1.123 10.421 1.00 98.12 83 ARG A CA 1
ATOM 635 C C . ARG A 1 83 ? -5.879 1.403 11.362 1.00 98.12 83 ARG A C 1
ATOM 637 O O . ARG A 1 83 ? -5.762 2.177 12.308 1.00 98.12 83 ARG A O 1
ATOM 644 N N . THR A 1 84 ? -7.002 0.736 11.115 1.00 98.12 84 THR A N 1
ATOM 645 C CA . THR A 1 84 ? -8.158 0.696 12.018 1.00 98.12 84 THR A CA 1
ATOM 646 C C . THR A 1 84 ? -8.610 -0.756 12.141 1.00 98.12 84 THR A C 1
ATOM 648 O O . THR A 1 84 ? -9.064 -1.352 11.163 1.00 98.12 84 THR A O 1
ATOM 651 N N . GLY A 1 85 ? -8.455 -1.350 13.328 1.00 96.31 85 GLY A N 1
ATOM 652 C CA . GLY A 1 85 ? -8.678 -2.784 13.532 1.00 96.31 85 GLY A CA 1
ATOM 653 C C . GLY A 1 85 ? -7.795 -3.629 12.606 1.00 96.31 85 GLY A C 1
ATOM 654 O O . GLY A 1 85 ? -6.579 -3.451 12.548 1.00 96.31 85 GLY A O 1
ATOM 655 N N . ASN A 1 86 ? -8.422 -4.508 11.827 1.00 97.19 86 ASN A N 1
ATOM 656 C CA . ASN A 1 86 ? -7.739 -5.417 10.896 1.00 97.19 86 ASN A CA 1
ATOM 657 C C . ASN A 1 86 ? -7.538 -4.832 9.493 1.00 97.19 86 ASN A C 1
ATOM 659 O O . ASN A 1 86 ? -7.229 -5.555 8.550 1.00 97.19 86 ASN A O 1
ATOM 663 N N . THR A 1 87 ? -7.781 -3.533 9.327 1.00 98.38 87 THR A N 1
ATOM 664 C CA . THR A 1 87 ? -7.808 -2.889 8.017 1.00 98.38 87 THR A CA 1
ATOM 665 C C . THR A 1 87 ? -6.710 -1.850 7.899 1.00 98.38 87 THR A C 1
ATOM 667 O O . THR A 1 87 ? -6.680 -0.889 8.673 1.00 98.38 87 THR A O 1
ATOM 670 N N . TRP A 1 88 ? -5.857 -2.008 6.890 1.00 98.69 88 TRP A N 1
ATOM 671 C CA . TRP A 1 88 ? -4.902 -0.988 6.476 1.00 98.69 88 TRP A CA 1
ATOM 672 C C . TRP A 1 88 ? -5.559 -0.013 5.509 1.00 98.69 88 TRP A C 1
ATOM 674 O O . TRP A 1 88 ? -6.427 -0.383 4.711 1.00 98.69 88 TRP A O 1
ATOM 684 N N . HIS A 1 89 ? -5.165 1.252 5.591 1.00 98.56 89 HIS A N 1
ATOM 685 C CA . HIS A 1 89 ? -5.696 2.296 4.732 1.00 98.56 89 HIS A CA 1
ATOM 686 C C . HIS A 1 89 ? -4.733 3.465 4.549 1.00 98.56 89 HIS A C 1
ATOM 688 O O . HIS A 1 89 ? -3.987 3.854 5.449 1.00 98.56 89 HIS A O 1
ATOM 694 N N . ILE A 1 90 ? -4.785 4.070 3.370 1.00 98.50 90 ILE A N 1
ATOM 695 C CA . ILE A 1 90 ? -3.932 5.191 2.983 1.00 98.50 90 ILE A CA 1
ATOM 696 C C . ILE A 1 90 ? -4.682 6.089 2.004 1.00 98.50 90 ILE A C 1
ATOM 698 O O . ILE A 1 90 ? -5.459 5.619 1.174 1.00 98.50 90 ILE A O 1
ATOM 702 N N . GLN A 1 91 ? -4.453 7.396 2.096 1.00 98.06 91 GLN A N 1
ATOM 703 C CA . GLN A 1 91 ? -4.914 8.348 1.090 1.00 98.06 91 GLN A CA 1
ATOM 704 C C . GLN A 1 91 ? -3.720 8.864 0.298 1.00 98.06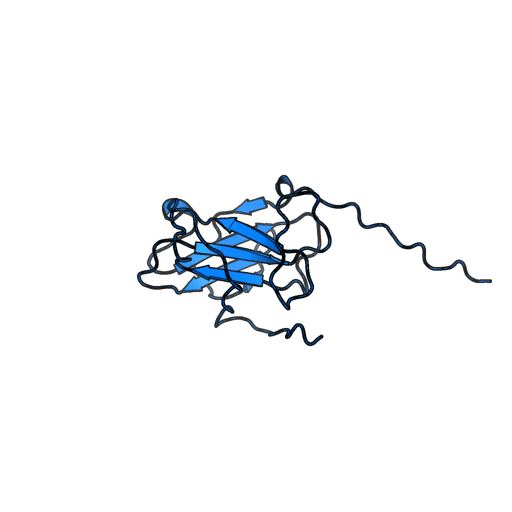 91 GLN A C 1
ATOM 706 O O . GLN A 1 91 ? -2.742 9.312 0.893 1.00 98.06 91 GLN A O 1
ATOM 711 N N . ILE A 1 92 ? -3.818 8.847 -1.027 1.00 97.31 92 ILE A N 1
ATOM 712 C CA . ILE A 1 92 ? -2.787 9.351 -1.934 1.00 97.31 92 ILE A CA 1
ATOM 713 C C . ILE A 1 92 ? -3.348 10.531 -2.715 1.00 97.31 92 ILE A C 1
ATOM 715 O O . ILE A 1 92 ? -4.377 10.413 -3.379 1.00 97.31 92 ILE A O 1
ATOM 719 N N . ALA A 1 93 ? -2.648 11.661 -2.672 1.00 95.75 93 ALA A N 1
ATOM 720 C CA . ALA A 1 93 ? -2.870 12.789 -3.568 1.00 95.75 93 ALA A CA 1
ATOM 721 C C . ALA A 1 93 ? -1.555 13.147 -4.266 1.00 95.75 93 ALA A C 1
ATOM 723 O O . ALA A 1 93 ? -0.536 13.344 -3.608 1.00 95.75 93 ALA A O 1
ATOM 724 N N . ALA A 1 94 ? -1.579 13.242 -5.591 1.00 93.12 94 ALA A N 1
ATOM 725 C CA . ALA A 1 94 ? -0.393 13.444 -6.415 1.00 93.12 94 ALA A CA 1
ATOM 726 C C . ALA A 1 94 ? -0.558 14.660 -7.344 1.00 93.12 94 ALA A C 1
ATOM 728 O O . ALA A 1 94 ? -1.689 15.066 -7.614 1.00 93.12 94 ALA A O 1
ATOM 729 N N . PRO A 1 95 ? 0.547 15.249 -7.844 1.00 90.12 95 PRO A N 1
ATOM 730 C CA . PRO A 1 95 ? 0.503 16.330 -8.832 1.00 90.12 95 PRO A CA 1
ATOM 731 C C . PRO A 1 95 ? 0.223 15.838 -10.266 1.00 90.12 95 PRO A C 1
ATOM 733 O O . PRO A 1 95 ? 0.244 16.637 -11.195 1.00 90.12 95 PRO A O 1
ATOM 736 N N . PHE A 1 96 ? -0.012 14.539 -10.451 1.00 88.06 96 PHE A N 1
ATOM 737 C CA . PHE A 1 96 ? -0.333 13.886 -11.719 1.00 88.06 96 PHE A CA 1
ATOM 738 C C . PHE A 1 96 ? -1.630 13.081 -11.579 1.00 88.06 96 PHE A C 1
ATOM 740 O O . PHE A 1 96 ? -2.084 12.806 -10.463 1.00 88.06 96 PHE A O 1
ATOM 747 N N . SER A 1 97 ? -2.230 12.711 -12.713 1.00 90.88 97 SER A N 1
ATOM 748 C CA . SER A 1 97 ? -3.430 11.873 -12.708 1.00 90.88 97 SER A CA 1
ATOM 749 C C . SER A 1 97 ? -3.113 10.492 -12.140 1.00 90.88 97 SER A C 1
ATOM 751 O O . SER A 1 97 ? -2.141 9.862 -12.543 1.00 90.88 97 SER A O 1
ATOM 753 N N . LEU A 1 98 ? -3.949 10.025 -11.212 1.00 92.00 98 LEU A N 1
ATOM 754 C CA . LEU A 1 98 ? -3.880 8.667 -10.666 1.00 92.00 98 LEU A CA 1
ATOM 755 C C . LEU A 1 98 ? -4.708 7.666 -11.490 1.00 92.00 98 LEU A C 1
ATOM 757 O O . LEU A 1 98 ? -4.737 6.479 -11.174 1.00 92.00 98 LEU A O 1
ATOM 761 N N . GLU A 1 99 ? -5.414 8.141 -12.515 1.00 90.31 99 GLU A N 1
ATOM 762 C CA . GLU A 1 99 ? -6.254 7.309 -13.369 1.00 90.31 99 GLU A CA 1
ATOM 763 C C . GLU A 1 99 ? -5.407 6.343 -14.207 1.00 90.31 99 GLU A C 1
ATOM 765 O O . GLU A 1 99 ? -4.397 6.728 -14.791 1.00 90.31 99 GLU A O 1
ATOM 770 N N . GLY A 1 100 ? -5.818 5.074 -14.252 1.00 89.56 100 GLY A N 1
ATOM 771 C CA . GLY A 1 100 ? -5.143 4.031 -15.028 1.00 89.56 100 GLY A CA 1
ATOM 772 C C . GLY A 1 100 ? -3.828 3.514 -14.433 1.00 89.56 100 GLY A C 1
ATOM 773 O O . GLY A 1 100 ? -3.304 2.521 -14.934 1.00 89.56 100 GLY A O 1
ATOM 774 N N . LEU A 1 101 ? -3.313 4.122 -13.358 1.00 92.38 101 LEU A N 1
ATOM 775 C CA . LEU A 1 101 ? -2.100 3.650 -12.688 1.00 92.38 101 LEU A CA 1
ATOM 776 C C . LEU A 1 101 ? -2.375 2.365 -11.903 1.00 92.38 101 LEU A C 1
ATOM 778 O O . LEU A 1 101 ? -3.387 2.239 -11.205 1.00 92.38 101 LEU A O 1
ATOM 782 N N . ARG A 1 102 ? -1.449 1.408 -11.988 1.00 94.62 102 ARG A N 1
ATOM 783 C CA . ARG A 1 102 ? -1.519 0.167 -11.208 1.00 94.62 102 ARG A CA 1
ATOM 784 C C . ARG A 1 102 ? -1.132 0.412 -9.756 1.00 94.62 102 ARG A C 1
ATOM 786 O O . ARG A 1 102 ? -0.324 1.283 -9.449 1.00 94.62 102 ARG A O 1
ATOM 793 N N . TYR A 1 103 ? -1.669 -0.400 -8.857 1.00 96.44 103 TYR A N 1
ATOM 794 C CA . TYR A 1 103 ? -1.296 -0.391 -7.448 1.00 96.44 103 TYR A CA 1
ATOM 795 C C . TYR A 1 103 ? -1.324 -1.808 -6.872 1.00 96.44 103 TYR A C 1
ATOM 797 O O . TYR A 1 103 ? -1.856 -2.729 -7.492 1.00 96.44 103 TYR A O 1
ATOM 805 N N . GLY A 1 104 ? -0.748 -1.971 -5.688 1.00 96.75 104 GLY A N 1
ATOM 806 C CA . GLY A 1 104 ? -0.753 -3.220 -4.942 1.00 96.75 104 GLY A CA 1
ATOM 807 C C . GLY A 1 104 ? -0.254 -3.019 -3.518 1.00 96.75 104 GLY A C 1
ATOM 808 O O . GLY A 1 104 ? -0.053 -1.885 -3.066 1.00 96.75 104 GLY A O 1
ATOM 809 N N . TRP A 1 105 ? -0.044 -4.127 -2.817 1.00 97.88 105 TRP A N 1
ATOM 810 C CA . TRP A 1 105 ? 0.331 -4.118 -1.408 1.00 97.88 105 TRP A CA 1
ATOM 811 C C . TRP A 1 105 ? 1.515 -5.044 -1.142 1.00 97.88 105 TRP A C 1
ATOM 813 O O . TRP A 1 105 ? 1.646 -6.081 -1.779 1.00 97.88 105 TRP A O 1
ATOM 823 N N . HIS A 1 106 ? 2.349 -4.691 -0.170 1.00 97.56 106 HIS A N 1
ATOM 824 C CA . HIS A 1 106 ? 3.193 -5.659 0.534 1.00 97.56 106 HIS A CA 1
ATOM 825 C C . HIS A 1 106 ? 2.654 -5.787 1.945 1.00 97.56 106 HIS A C 1
ATOM 827 O O . HIS A 1 106 ? 2.530 -4.772 2.630 1.00 97.56 106 HIS A O 1
ATOM 833 N N . ILE A 1 107 ? 2.311 -7.002 2.357 1.00 96.94 107 ILE A N 1
ATOM 834 C CA . ILE A 1 107 ? 1.793 -7.311 3.691 1.00 96.94 107 ILE A CA 1
ATOM 835 C C . ILE A 1 107 ? 2.781 -8.281 4.321 1.00 96.94 107 ILE A C 1
ATOM 837 O O . ILE A 1 107 ? 3.058 -9.309 3.715 1.00 96.94 107 ILE A O 1
ATOM 841 N N . ASP A 1 108 ? 3.327 -7.912 5.480 1.00 95.69 108 ASP A N 1
ATOM 842 C CA . ASP A 1 108 ? 4.345 -8.684 6.207 1.00 95.69 108 ASP A CA 1
ATOM 843 C C . ASP A 1 108 ? 5.452 -9.269 5.307 1.00 95.69 108 ASP A C 1
ATOM 845 O O . ASP A 1 108 ? 5.639 -10.485 5.274 1.00 95.69 108 ASP A O 1
ATOM 849 N N . PRO A 1 109 ? 6.178 -8.419 4.551 1.00 94.19 109 PRO A N 1
ATOM 850 C CA . PRO A 1 109 ? 7.329 -8.867 3.778 1.00 94.19 109 PRO A CA 1
ATOM 851 C C . PRO A 1 109 ? 8.341 -9.570 4.687 1.00 94.19 109 PRO A C 1
ATOM 853 O O . PRO A 1 109 ? 8.568 -9.143 5.824 1.00 94.19 109 PRO A O 1
ATOM 856 N N . GLU A 1 110 ? 8.959 -10.625 4.164 1.00 93.12 110 GLU A N 1
ATOM 857 C CA . GLU A 1 110 ? 9.957 -11.399 4.897 1.00 93.12 110 GLU A CA 1
ATOM 858 C C . GLU A 1 110 ? 11.159 -10.519 5.277 1.00 93.12 110 GLU A C 1
ATOM 860 O O . GLU A 1 110 ? 11.584 -9.683 4.477 1.00 93.12 110 GLU A O 1
ATOM 865 N N . PRO A 1 111 ? 11.727 -10.668 6.482 1.00 90.69 111 PRO A N 1
ATOM 866 C CA . PRO A 1 111 ? 12.949 -9.965 6.847 1.00 90.69 111 PRO A CA 1
ATOM 867 C C . PRO A 1 111 ? 14.169 -10.589 6.152 1.00 90.69 111 PRO A C 1
ATOM 869 O O . PRO A 1 111 ? 14.261 -11.806 6.002 1.00 90.69 111 PRO A O 1
ATOM 872 N N . SER A 1 112 ? 15.130 -9.754 5.769 1.00 91.25 112 SER A N 1
ATOM 873 C CA . SER A 1 112 ? 16.472 -10.167 5.364 1.00 91.25 112 SER A CA 1
ATOM 874 C C . SER A 1 112 ? 17.297 -10.602 6.579 1.00 91.25 112 SER A C 1
ATOM 876 O O . SER A 1 112 ? 16.873 -10.434 7.725 1.00 91.25 112 SER A O 1
ATOM 878 N N . ASP A 1 113 ? 18.517 -11.088 6.338 1.00 90.75 113 ASP A N 1
ATOM 879 C CA . ASP A 1 113 ? 19.474 -11.430 7.401 1.00 90.75 113 ASP A CA 1
ATOM 880 C C . ASP A 1 113 ? 19.784 -10.241 8.336 1.00 90.75 113 ASP A C 1
ATOM 882 O O . ASP A 1 113 ? 20.044 -10.434 9.523 1.00 90.75 113 ASP A O 1
ATOM 886 N N . ASP A 1 114 ? 19.687 -9.010 7.823 1.00 89.25 114 ASP A N 1
ATOM 887 C CA . ASP A 1 114 ? 19.896 -7.770 8.582 1.00 89.25 114 ASP A CA 1
ATOM 888 C C . ASP A 1 114 ? 18.598 -7.229 9.223 1.00 89.25 114 ASP A C 1
ATOM 890 O O . ASP A 1 114 ? 18.601 -6.167 9.848 1.00 89.25 114 ASP A O 1
ATOM 894 N N . GLY A 1 115 ? 17.475 -7.942 9.078 1.00 84.44 115 GLY A N 1
ATOM 895 C CA . GLY A 1 115 ? 16.168 -7.571 9.633 1.00 84.44 115 GLY A CA 1
ATOM 896 C C . GLY A 1 115 ? 15.372 -6.558 8.802 1.00 84.44 115 GLY A C 1
ATOM 897 O O . GLY A 1 115 ? 14.292 -6.138 9.221 1.00 84.44 115 GLY A O 1
ATOM 898 N N . GLU A 1 116 ? 15.868 -6.178 7.625 1.00 86.88 116 GLU A N 1
ATOM 899 C CA . GLU A 1 116 ? 15.187 -5.261 6.707 1.00 86.88 116 GLU A CA 1
ATOM 900 C C . GLU A 1 116 ? 14.184 -6.011 5.816 1.00 86.88 116 GLU A C 1
ATOM 902 O O . GLU A 1 116 ? 14.452 -7.137 5.408 1.00 86.88 116 GLU A O 1
ATOM 907 N N . PRO A 1 117 ? 13.037 -5.422 5.448 1.00 87.50 117 PRO A N 1
ATOM 908 C CA . PRO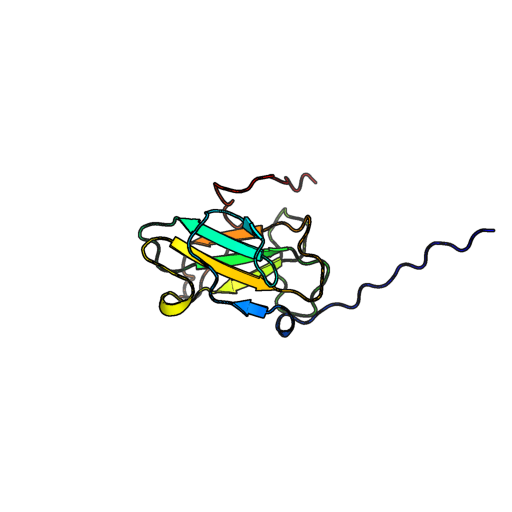 A 1 117 ? 12.041 -6.114 4.635 1.00 87.50 117 PRO A CA 1
ATOM 909 C C . PRO A 1 117 ? 12.546 -6.409 3.212 1.00 87.50 117 PRO A C 1
ATOM 911 O O . PRO A 1 117 ? 12.953 -5.508 2.468 1.00 87.50 117 PRO A O 1
ATOM 914 N N . VAL A 1 118 ? 12.439 -7.670 2.802 1.00 90.25 118 VAL A N 1
ATOM 915 C CA . VAL A 1 118 ? 12.649 -8.151 1.436 1.00 90.25 118 VAL A CA 1
ATOM 916 C C . VAL A 1 118 ? 11.330 -8.056 0.682 1.00 90.25 118 VAL A C 1
ATOM 918 O O . VAL A 1 118 ? 10.308 -8.607 1.078 1.00 90.25 118 VAL A O 1
ATOM 921 N N . PHE A 1 119 ? 11.342 -7.325 -0.428 1.00 90.06 119 PHE A N 1
ATOM 922 C CA . PHE A 1 119 ? 10.138 -7.072 -1.208 1.00 90.06 119 PHE A CA 1
ATOM 923 C C . PHE A 1 119 ? 10.152 -7.862 -2.511 1.00 90.06 119 PHE A C 1
ATOM 925 O O . PHE A 1 119 ? 10.961 -7.580 -3.398 1.00 90.06 119 PHE A O 1
ATOM 932 N N . GLU A 1 120 ? 9.201 -8.781 -2.645 1.00 88.62 120 GLU A N 1
ATOM 933 C CA . GLU A 1 120 ? 8.903 -9.469 -3.900 1.00 88.62 120 GLU A CA 1
ATOM 934 C C . GLU A 1 120 ? 7.909 -8.667 -4.759 1.00 88.62 120 GLU A C 1
ATOM 936 O O . GLU A 1 120 ? 7.854 -7.440 -4.674 1.00 88.62 120 GLU A O 1
ATOM 941 N N . GLN A 1 121 ? 7.127 -9.325 -5.620 1.00 89.94 121 GLN A N 1
ATOM 942 C CA . GLN A 1 121 ? 6.022 -8.678 -6.328 1.00 89.94 121 GLN A CA 1
ATOM 943 C C . GLN A 1 121 ? 4.874 -8.352 -5.356 1.00 89.94 121 GLN A C 1
ATOM 945 O O . GLN A 1 121 ? 4.582 -9.148 -4.467 1.00 89.94 121 GLN A O 1
ATOM 950 N N . PRO A 1 122 ? 4.210 -7.189 -5.499 1.00 93.69 122 PRO A N 1
ATOM 951 C CA . PRO A 1 122 ? 3.114 -6.820 -4.615 1.00 93.69 122 PRO A CA 1
ATOM 952 C C . PRO A 1 122 ? 1.909 -7.739 -4.814 1.00 93.69 122 PRO A C 1
ATOM 954 O O . PRO A 1 122 ? 1.582 -8.126 -5.939 1.00 93.69 122 PRO A O 1
ATOM 957 N N . VAL A 1 123 ? 1.194 -8.018 -3.727 1.00 95.06 123 VAL A N 1
ATOM 958 C CA . VAL A 1 123 ? -0.075 -8.740 -3.782 1.00 95.06 123 VAL A CA 1
ATOM 959 C C . VAL A 1 123 ? -1.171 -7.858 -4.375 1.00 95.06 123 VAL A C 1
ATOM 961 O O . VAL A 1 123 ? -1.198 -6.632 -4.192 1.00 95.06 123 VAL A O 1
ATOM 964 N N . LEU A 1 124 ? -2.092 -8.499 -5.094 1.00 95.50 124 LEU A N 1
ATOM 965 C CA . LEU A 1 124 ? -3.254 -7.838 -5.675 1.00 95.50 124 LEU A CA 1
ATOM 966 C C . LEU A 1 124 ? -4.274 -7.491 -4.590 1.00 95.50 124 LEU A C 1
ATOM 968 O O . LEU A 1 124 ? -4.489 -8.247 -3.646 1.00 95.50 124 LEU A O 1
ATOM 972 N N . ASP A 1 125 ? -4.941 -6.354 -4.760 1.00 96.88 125 ASP A N 1
ATOM 973 C CA . ASP A 1 125 ? -6.070 -5.964 -3.923 1.00 96.88 125 ASP A CA 1
ATOM 974 C C . ASP A 1 125 ? -7.307 -6.819 -4.274 1.00 96.88 125 ASP A C 1
ATOM 976 O O . ASP A 1 125 ? -7.768 -6.761 -5.419 1.00 96.88 125 ASP A O 1
ATOM 980 N N . PRO A 1 126 ? -7.887 -7.580 -3.323 1.00 97.06 126 PRO A N 1
ATOM 981 C CA . PRO A 1 126 ? -9.080 -8.394 -3.572 1.00 97.06 126 PRO A CA 1
ATOM 982 C C . PRO A 1 126 ? -10.308 -7.589 -4.020 1.00 97.06 126 PRO A C 1
ATOM 984 O O . PRO A 1 126 ? -11.243 -8.144 -4.592 1.00 97.06 126 PRO A O 1
ATOM 987 N N . CYS A 1 127 ? -10.331 -6.285 -3.743 1.00 97.44 127 CYS A N 1
ATOM 988 C CA . CYS A 1 127 ? -11.389 -5.357 -4.132 1.00 97.44 127 CYS A CA 1
ATOM 989 C C . CYS A 1 127 ? -11.007 -4.490 -5.347 1.00 97.44 127 CYS A C 1
ATOM 991 O O . CYS A 1 127 ? -11.703 -3.511 -5.644 1.00 97.44 127 CYS A O 1
ATOM 993 N N . ALA A 1 128 ? -9.925 -4.820 -6.066 1.00 96.00 128 ALA A N 1
ATOM 994 C CA . ALA A 1 128 ? -9.587 -4.161 -7.323 1.00 96.00 128 ALA A CA 1
ATOM 995 C C . ALA A 1 128 ? -10.727 -4.328 -8.341 1.00 96.00 128 ALA A C 1
ATOM 997 O O . ALA A 1 128 ? -11.211 -5.427 -8.599 1.00 96.00 128 ALA A O 1
ATOM 998 N N . ARG A 1 129 ? -11.150 -3.218 -8.957 1.00 93.44 129 ARG A N 1
ATOM 999 C CA . ARG A 1 129 ? -12.239 -3.224 -9.955 1.00 93.44 129 ARG A CA 1
ATOM 1000 C C . ARG A 1 129 ? -11.781 -3.616 -11.356 1.00 93.44 129 ARG A C 1
ATOM 1002 O O . ARG A 1 129 ? -12.608 -3.926 -12.204 1.00 93.44 129 ARG A O 1
ATOM 1009 N N . CYS A 1 130 ? -10.481 -3.540 -11.610 1.00 92.50 130 CYS A N 1
ATOM 1010 C CA . CYS A 1 130 ? -9.859 -3.899 -12.872 1.00 92.50 130 CYS A CA 1
ATOM 1011 C C . CYS A 1 130 ? -8.472 -4.466 -12.576 1.00 92.50 130 CYS A C 1
ATOM 1013 O O . CYS A 1 130 ? -7.766 -3.953 -11.705 1.00 92.50 130 CYS A O 1
ATOM 1015 N N . LEU A 1 131 ? -8.097 -5.511 -13.306 1.00 91.50 131 LEU A N 1
ATOM 1016 C CA . LEU A 1 131 ? -6.768 -6.098 -13.259 1.00 91.50 131 LEU A CA 1
ATOM 1017 C C . LEU A 1 131 ? -6.077 -5.824 -14.588 1.00 91.50 131 LEU A C 1
ATOM 1019 O O . LEU A 1 131 ? -6.663 -6.000 -15.654 1.00 91.50 131 LEU A O 1
ATOM 1023 N N . SER A 1 132 ? -4.820 -5.408 -14.512 1.00 84.81 132 SER A N 1
ATOM 1024 C CA . SER A 1 132 ? -3.955 -5.250 -15.673 1.00 84.81 132 SER A CA 1
ATOM 1025 C C . SER A 1 132 ? -2.811 -6.242 -15.546 1.00 84.81 132 SER A C 1
ATOM 1027 O O . SER A 1 132 ? -2.024 -6.171 -14.601 1.00 84.81 132 SER A O 1
ATOM 1029 N N . SER A 1 133 ? -2.728 -7.187 -16.480 1.00 73.62 133 SER A N 1
ATOM 1030 C CA . SER A 1 133 ? -1.546 -8.027 -16.631 1.00 73.62 133 SER A CA 1
ATOM 1031 C C . SER A 1 133 ? -0.523 -7.278 -17.477 1.00 73.62 133 SER A C 1
ATOM 1033 O O . SER A 1 133 ? -0.805 -6.930 -18.624 1.00 73.62 133 SER A O 1
ATOM 1035 N N . GLY A 1 134 ? 0.682 -7.081 -16.947 1.00 59.69 134 GLY A N 1
ATOM 1036 C CA . GLY A 1 134 ? 1.835 -6.690 -17.755 1.00 59.69 134 GLY A CA 1
ATOM 1037 C C . GLY A 1 134 ? 2.328 -7.878 -18.580 1.00 59.69 134 GLY A C 1
ATOM 1038 O O . GLY A 1 134 ? 3.403 -8.395 -18.306 1.00 59.69 134 GLY A O 1
ATOM 1039 N N . GLY A 1 135 ? 1.521 -8.350 -19.534 1.00 40.25 135 GLY A N 1
ATOM 1040 C CA . GLY A 1 135 ? 1.983 -9.287 -20.556 1.00 40.25 135 GLY A CA 1
ATOM 1041 C C . GLY A 1 135 ? 3.034 -8.590 -21.418 1.00 40.25 135 GLY A C 1
ATOM 1042 O O . GLY A 1 135 ? 2.841 -7.435 -21.799 1.00 40.25 135 GLY A O 1
ATOM 1043 N N . THR A 1 136 ? 4.165 -9.263 -21.626 1.00 40.91 136 THR A N 1
ATOM 1044 C CA . THR A 1 136 ? 5.347 -8.772 -22.356 1.00 40.91 136 THR A CA 1
ATOM 1045 C C . THR A 1 136 ? 5.023 -8.142 -23.696 1.00 40.91 136 THR A C 1
ATOM 1047 O O . THR A 1 136 ? 4.299 -8.800 -24.474 1.00 40.91 136 THR A O 1
#

Foldseek 3Di:
DPDDPPPPPPDAAEPVQKDKFLADQPDAAWDDDPAAIKHKAQAAPFDWKKKKKFDPHHDDQWDDAVLADTTMHIDTFDCVRQDDHRMGMMGIHHPDDSPPIDIAMDTPADADPVGHGDDHDGDHRPPDPDDDDPDD

Sequence (136 aa):
MAPLPQIVQEKPFSKSQVRVGKGKPLPYGCTQAIKGLNFSILAPDSLAAWFVIEVPSAQENVVTYPGVKGNFLRFQLQSPINRTGNTWHIQIAAPFSLEGLRYGWHIDPEPSDDGEPVFEQPVLDPCARCLSSGGT

Secondary structure (DSSP, 8-state):
-PPPPP----PPBPGGGSEEE---S-SSEEEE-SSSEEEEEE-TT---EEEEEEES-BSSS-EEETTEEEEEEEEE--HHHHEETTEEEEEEE-SS--TT--EEEEESPPB-TTSPBP--SPBPPTT-S-------

InterPro domains:
  IPR013783 Immunoglobulin-like fold [G3DSA:2.60.40.10] (8-135)
  IPR014756 Immunoglobulin E-set [SSF81296] (23-133)

Organism: NCBI:txid2562237

pLDDT: mean 88.38, std 13.55, range [40.25, 98.69]

Radius of gyration: 16.24 Å; chains: 1; bounding box: 35×31×58 Å